Protein AF-A0A8C7J6L8-F1 (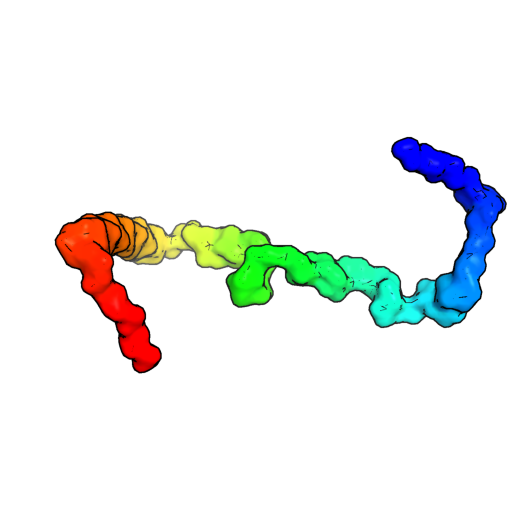afdb_monomer_lite)

pLDDT: mean 71.29, std 11.51, range [41.06, 92.06]

Structure (mmCIF, N/CA/C/O backbone):
data_AF-A0A8C7J6L8-F1
#
_entry.id   AF-A0A8C7J6L8-F1
#
loop_
_atom_site.group_PDB
_atom_site.id
_atom_site.type_symbol
_atom_site.label_atom_id
_atom_site.label_alt_id
_atom_site.label_comp_id
_atom_site.label_asym_id
_atom_site.label_entity_id
_atom_site.label_seq_id
_atom_site.pdbx_PDB_ins_code
_atom_site.Cartn_x
_atom_site.Cartn_y
_atom_site.Cartn_z
_atom_site.occupancy
_atom_site.B_iso_or_equiv
_atom_site.auth_seq_id
_atom_site.auth_comp_id
_atom_site.auth_asym_id
_atom_site.auth_atom_id
_atom_site.pdbx_PDB_model_num
ATOM 1 N N . MET A 1 1 ? 3.554 24.987 -19.263 1.00 41.06 1 MET A N 1
ATOM 2 C CA . MET A 1 1 ? 3.594 24.891 -20.737 1.00 41.06 1 MET A CA 1
ATOM 3 C C . MET A 1 1 ? 4.377 23.640 -21.086 1.00 41.06 1 MET A C 1
ATOM 5 O O . MET A 1 1 ? 5.554 23.595 -20.767 1.00 41.06 1 MET A O 1
ATOM 9 N N . ALA A 1 2 ? 3.734 22.607 -21.634 1.00 56.00 2 ALA A N 1
ATOM 10 C CA . ALA A 1 2 ? 4.465 21.478 -22.205 1.00 56.00 2 ALA A CA 1
ATOM 11 C C . ALA A 1 2 ? 4.937 21.912 -23.597 1.00 56.00 2 ALA A C 1
ATOM 13 O O . ALA A 1 2 ? 4.108 22.181 -24.465 1.00 56.00 2 ALA A O 1
ATOM 14 N N . SER A 1 3 ? 6.244 22.086 -23.775 1.00 71.31 3 SER A N 1
ATOM 15 C CA . SER A 1 3 ? 6.833 22.347 -25.086 1.00 71.31 3 SER A CA 1
ATOM 16 C C . SER A 1 3 ? 6.666 21.089 -25.933 1.00 71.31 3 SER A C 1
ATOM 18 O O . SER A 1 3 ? 7.280 20.064 -25.644 1.00 71.31 3 SER A O 1
ATOM 20 N N . PHE A 1 4 ? 5.794 21.147 -26.936 1.00 73.75 4 PHE A N 1
ATOM 21 C CA . PHE A 1 4 ? 5.687 20.095 -27.937 1.00 73.75 4 PHE A CA 1
ATOM 22 C C . PHE A 1 4 ? 6.971 20.107 -28.771 1.00 73.75 4 PHE A C 1
ATOM 24 O O . PHE A 1 4 ? 7.287 21.117 -29.397 1.00 73.75 4 PHE A O 1
ATOM 31 N N . VAL A 1 5 ? 7.734 19.019 -28.710 1.00 70.56 5 VAL A N 1
ATOM 32 C CA . VAL A 1 5 ? 8.969 18.846 -29.479 1.00 70.56 5 VAL A CA 1
ATOM 33 C C . VAL A 1 5 ? 8.647 17.939 -30.661 1.00 70.56 5 VAL A C 1
ATOM 35 O O . VAL A 1 5 ? 8.217 16.802 -30.467 1.00 70.56 5 VAL A O 1
ATOM 38 N N . ASP A 1 6 ? 8.836 18.445 -31.881 1.00 71.69 6 ASP A N 1
ATOM 39 C CA . ASP A 1 6 ? 8.719 17.644 -33.098 1.00 71.69 6 ASP A CA 1
ATOM 40 C C . ASP A 1 6 ? 9.822 16.576 -33.114 1.00 71.69 6 ASP A C 1
ATOM 42 O O . ASP A 1 6 ? 11.009 16.882 -33.232 1.00 71.69 6 ASP A O 1
ATOM 46 N N . VAL A 1 7 ? 9.420 15.304 -33.024 1.00 68.25 7 VAL A N 1
ATOM 47 C CA . VAL A 1 7 ? 10.307 14.124 -32.920 1.00 68.25 7 VAL A CA 1
ATOM 48 C C . VAL A 1 7 ? 11.325 14.040 -34.069 1.00 68.25 7 VAL A C 1
ATOM 50 O O . VAL A 1 7 ? 12.376 13.427 -33.931 1.00 68.25 7 VAL A O 1
ATOM 53 N N . LYS A 1 8 ? 11.042 14.693 -35.201 1.00 70.31 8 LYS A N 1
ATOM 54 C CA . LYS A 1 8 ? 11.896 14.690 -36.397 1.00 70.31 8 LYS A CA 1
ATOM 55 C C . LYS A 1 8 ? 13.203 15.476 -36.239 1.00 70.31 8 LYS A C 1
ATOM 57 O O . LYS A 1 8 ? 14.104 15.266 -37.041 1.00 70.31 8 LYS A O 1
ATOM 62 N N . ASN A 1 9 ? 13.308 16.342 -35.229 1.00 71.00 9 ASN A N 1
ATOM 63 C CA . ASN A 1 9 ? 14.481 17.192 -34.996 1.00 71.00 9 ASN A CA 1
ATOM 64 C C . ASN A 1 9 ? 15.242 16.807 -33.718 1.00 71.00 9 ASN A C 1
ATOM 66 O O . ASN A 1 9 ? 16.046 17.593 -33.218 1.00 71.00 9 ASN A O 1
ATOM 70 N N . VAL A 1 10 ? 14.956 15.636 -33.151 1.00 77.69 10 VAL A N 1
ATOM 71 C CA .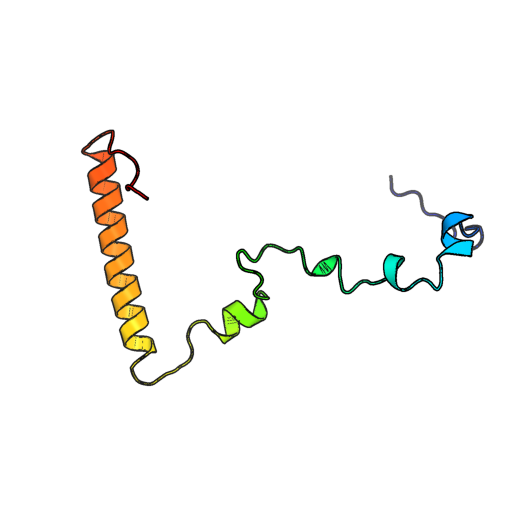 VAL A 1 10 ? 15.632 15.163 -31.944 1.00 77.69 10 VAL A CA 1
ATOM 72 C C . VAL A 1 10 ? 16.868 14.389 -32.376 1.00 77.69 10 VAL A C 1
ATOM 74 O O . VAL A 1 10 ? 16.770 13.256 -32.841 1.00 77.69 10 VAL A O 1
ATOM 77 N N . GLU A 1 11 ? 18.025 15.029 -32.258 1.00 79.12 11 GLU A N 1
ATOM 78 C CA . GLU A 1 11 ? 19.303 14.336 -32.378 1.00 79.12 11 GLU A CA 1
ATOM 79 C C . GLU A 1 11 ? 19.572 13.570 -31.074 1.00 79.12 11 GLU A C 1
ATOM 81 O O . GLU A 1 11 ? 19.373 14.140 -29.992 1.00 79.12 11 GLU A O 1
ATOM 86 N N . PRO A 1 12 ? 19.990 12.291 -31.149 1.00 79.69 12 PRO A N 1
ATOM 87 C CA . PRO A 1 12 ? 20.436 11.556 -29.977 1.00 79.69 12 PRO A CA 1
ATOM 88 C C . PRO A 1 12 ? 21.552 12.330 -29.284 1.00 79.69 12 PRO A C 1
ATOM 90 O O . PRO A 1 12 ? 22.469 12.847 -29.922 1.00 79.69 12 PRO A O 1
ATOM 93 N N . THR A 1 13 ? 21.483 12.436 -27.963 1.00 82.56 13 THR A N 1
ATOM 94 C CA . THR A 1 13 ? 22.587 13.052 -27.225 1.00 82.56 13 THR A CA 1
ATOM 95 C C . THR A 1 13 ? 23.837 12.176 -27.336 1.00 82.56 13 THR A C 1
ATOM 97 O O . THR A 1 13 ? 23.737 10.957 -27.422 1.00 82.56 13 THR A O 1
ATOM 100 N N . HIS A 1 14 ? 25.033 12.764 -27.252 1.00 83.88 14 HIS A N 1
ATOM 101 C CA . HIS A 1 14 ? 26.293 12.002 -27.279 1.00 83.88 14 HIS A CA 1
ATOM 102 C C . HIS A 1 14 ? 26.357 10.876 -26.227 1.00 83.88 14 HIS A C 1
ATOM 104 O O . HIS A 1 14 ? 27.025 9.862 -26.413 1.00 83.88 14 HIS A O 1
ATOM 110 N N . PHE A 1 15 ? 25.649 11.062 -25.110 1.00 84.00 15 PHE A N 1
ATOM 111 C CA . PHE A 1 15 ? 25.473 10.035 -24.093 1.00 84.00 15 PHE A CA 1
ATOM 112 C C . PHE A 1 15 ? 24.607 8.875 -24.602 1.00 84.00 15 PHE A C 1
ATOM 114 O O . PHE A 1 15 ? 25.009 7.722 -24.476 1.00 84.00 15 PHE A O 1
ATOM 121 N N . GLU A 1 16 ? 23.451 9.180 -25.196 1.00 83.81 16 GLU A N 1
ATOM 122 C CA . GLU A 1 16 ? 22.561 8.179 -25.789 1.00 83.81 16 GLU A CA 1
ATOM 123 C C . GLU A 1 16 ? 23.257 7.418 -26.913 1.00 83.81 16 GLU A C 1
ATOM 125 O O . GLU A 1 16 ? 23.154 6.206 -26.940 1.00 83.81 16 GLU A O 1
ATOM 130 N N . GLU A 1 17 ? 24.028 8.078 -27.780 1.00 82.56 17 GLU A N 1
ATOM 131 C CA . GLU A 1 17 ? 24.766 7.402 -28.859 1.00 82.56 17 GLU A CA 1
ATOM 132 C C . GLU A 1 17 ? 25.715 6.308 -28.356 1.00 82.56 17 GLU A C 1
ATOM 134 O O . GLU A 1 17 ? 25.876 5.288 -29.022 1.00 82.56 17 GLU A O 1
ATOM 139 N N . GLN A 1 18 ? 26.349 6.520 -27.201 1.00 86.44 18 GLN A N 1
ATOM 140 C CA . GLN A 1 18 ? 27.316 5.576 -26.637 1.00 86.44 18 GLN A CA 1
ATOM 141 C C . GLN A 1 18 ? 26.666 4.462 -25.825 1.00 86.44 18 GLN A C 1
ATOM 143 O O . GLN A 1 18 ? 27.168 3.348 -25.846 1.00 86.44 18 GLN A O 1
ATOM 148 N N . HIS A 1 19 ? 25.572 4.766 -25.124 1.00 84.56 19 HIS A N 1
ATOM 149 C CA . HIS A 1 19 ? 24.985 3.861 -24.134 1.00 84.56 19 HIS A CA 1
ATOM 150 C C . HIS A 1 19 ? 23.612 3.322 -24.573 1.00 84.56 19 HIS A C 1
ATOM 152 O O . HIS A 1 19 ? 22.905 2.719 -23.768 1.00 84.56 19 HIS A O 1
ATOM 158 N N . TYR A 1 20 ? 23.192 3.559 -25.824 1.00 80.62 20 TYR A N 1
ATOM 159 C CA . TYR A 1 20 ? 21.869 3.177 -26.342 1.00 80.62 20 TYR A CA 1
ATOM 160 C C . TYR A 1 20 ? 21.577 1.679 -26.187 1.00 80.62 20 TYR A C 1
ATOM 162 O O . TYR A 1 20 ? 20.446 1.287 -25.896 1.00 80.62 20 TYR A O 1
ATOM 170 N N . ASP A 1 21 ? 22.588 0.842 -26.399 1.00 82.31 21 ASP A N 1
ATOM 171 C CA . ASP A 1 21 ? 22.527 -0.616 -26.312 1.00 82.31 21 ASP A CA 1
ATOM 172 C C . ASP A 1 21 ? 22.976 -1.159 -24.947 1.00 82.31 21 ASP A C 1
ATOM 174 O O . ASP A 1 21 ? 22.892 -2.365 -24.691 1.00 82.31 21 ASP A O 1
ATOM 178 N N . GLU A 1 22 ? 23.400 -0.283 -24.039 1.00 82.31 22 GLU A N 1
ATOM 179 C CA . GLU A 1 22 ? 23.874 -0.682 -22.728 1.00 82.31 22 GLU A CA 1
ATOM 180 C C . GLU A 1 22 ? 22.703 -0.997 -21.793 1.00 82.31 22 GLU A C 1
ATOM 182 O O . GLU A 1 22 ? 21.946 -0.135 -21.332 1.00 82.31 22 GLU A O 1
ATOM 187 N N . TYR A 1 23 ? 22.594 -2.290 -21.482 1.00 76.12 23 TYR A N 1
ATOM 188 C CA . TYR A 1 23 ? 21.590 -2.871 -20.593 1.00 76.12 23 TYR A CA 1
ATOM 189 C C . TYR A 1 23 ? 21.472 -2.085 -19.276 1.00 76.12 23 TYR A C 1
ATOM 191 O O . TYR A 1 23 ? 20.371 -1.758 -18.841 1.00 76.12 23 TYR A O 1
ATOM 199 N N . GLU A 1 24 ? 22.600 -1.703 -18.675 1.00 79.75 24 GLU A N 1
ATOM 200 C CA . GLU A 1 24 ? 22.652 -1.025 -17.374 1.00 79.75 24 GLU A CA 1
ATOM 201 C C . GLU A 1 24 ? 21.849 0.290 -17.321 1.00 79.75 24 GLU A C 1
ATOM 203 O O . GLU A 1 24 ? 21.248 0.608 -16.292 1.00 79.75 24 GLU A O 1
ATOM 208 N N . TYR A 1 25 ? 21.770 1.043 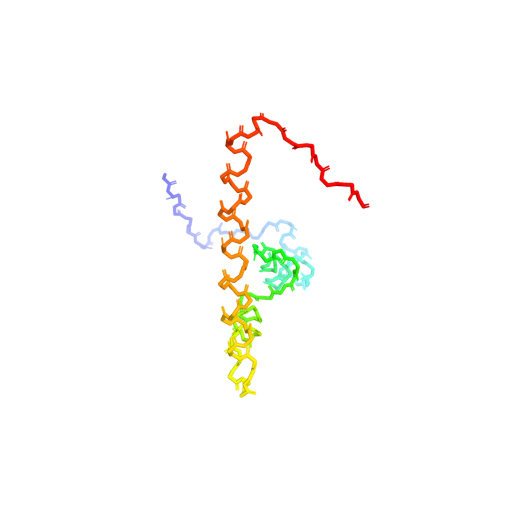-18.423 1.00 79.12 25 TYR A N 1
ATOM 209 C CA . TYR A 1 25 ? 21.163 2.378 -18.423 1.00 79.12 25 TYR A CA 1
ATOM 210 C C . TYR A 1 25 ? 19.661 2.371 -18.726 1.00 79.12 25 TYR A C 1
ATOM 212 O O . TYR A 1 25 ? 18.912 3.170 -18.145 1.00 79.12 25 TYR A O 1
ATOM 220 N N . TYR A 1 26 ? 19.205 1.444 -19.573 1.00 78.25 26 TYR A N 1
ATOM 221 C CA . TYR A 1 26 ? 17.832 1.404 -20.094 1.00 78.25 26 TYR A CA 1
ATOM 222 C C . TYR A 1 26 ? 16.971 0.261 -19.547 1.00 78.25 26 TYR A C 1
ATOM 224 O O . TYR A 1 26 ? 15.824 0.081 -19.965 1.00 78.25 26 TYR A O 1
ATOM 232 N N . ASN A 1 27 ? 17.456 -0.467 -18.541 1.00 77.25 27 ASN A N 1
ATOM 233 C CA . ASN A 1 27 ? 16.645 -1.445 -17.830 1.00 77.25 27 ASN A CA 1
ATOM 234 C C . ASN A 1 27 ? 15.514 -0.804 -17.027 1.00 77.25 27 ASN A C 1
ATOM 236 O O . ASN A 1 27 ? 15.669 -0.351 -15.890 1.00 77.25 27 ASN A O 1
ATOM 240 N N . LEU A 1 28 ? 14.312 -0.880 -17.590 1.00 67.81 28 LEU A N 1
ATOM 241 C CA . LEU A 1 28 ? 13.058 -0.547 -16.913 1.00 67.81 28 LEU A CA 1
ATOM 242 C C . LEU A 1 28 ? 12.684 -1.564 -15.814 1.00 67.81 28 LEU A C 1
ATOM 244 O O . LEU A 1 28 ? 11.646 -1.427 -15.176 1.00 67.81 28 LEU A O 1
ATOM 248 N N . SER A 1 29 ? 13.485 -2.603 -15.578 1.00 67.25 29 SER A N 1
ATOM 249 C CA . SER A 1 29 ? 13.233 -3.602 -14.535 1.00 67.25 29 SER A CA 1
ATOM 250 C C . SER A 1 29 ? 13.778 -3.180 -13.166 1.00 67.25 29 SER A C 1
ATOM 252 O O . SER A 1 29 ? 13.095 -3.377 -12.166 1.00 67.25 29 SER A O 1
ATOM 254 N N . GLU A 1 30 ? 14.959 -2.559 -13.094 1.00 61.81 30 GLU A N 1
ATOM 255 C CA . GLU A 1 30 ? 15.624 -2.245 -11.817 1.00 61.81 30 GLU A CA 1
ATOM 256 C C . GLU A 1 30 ? 15.012 -1.041 -11.093 1.00 61.81 30 GLU A C 1
ATOM 258 O O . GLU A 1 30 ? 14.747 -1.096 -9.890 1.00 61.81 30 GLU A O 1
ATOM 263 N N . LYS A 1 31 ? 14.723 0.045 -11.820 1.00 59.22 31 LYS A N 1
ATOM 264 C CA . LYS A 1 31 ? 14.245 1.305 -11.218 1.00 59.22 31 LYS A CA 1
ATOM 265 C C . LYS A 1 31 ? 12.793 1.246 -10.727 1.00 59.22 31 LYS A C 1
ATOM 267 O O . LYS A 1 31 ? 12.415 2.022 -9.855 1.00 59.22 31 LYS A O 1
ATOM 272 N N . TYR A 1 32 ? 11.983 0.306 -11.217 1.00 56.19 32 TYR A N 1
ATOM 273 C CA . TYR A 1 32 ? 10.570 0.174 -10.827 1.00 56.19 32 TYR A CA 1
ATOM 274 C C . TYR A 1 32 ? 10.333 -0.780 -9.648 1.00 56.19 32 TYR A C 1
ATOM 276 O O . TYR A 1 32 ? 9.197 -0.943 -9.201 1.00 56.19 32 TYR A O 1
ATOM 284 N N . ILE A 1 33 ? 11.393 -1.364 -9.080 1.00 56.66 33 ILE A N 1
ATOM 285 C CA . ILE A 1 33 ? 11.299 -2.156 -7.845 1.00 56.66 33 ILE A CA 1
ATOM 286 C C . ILE A 1 33 ? 11.246 -1.235 -6.608 1.00 56.66 33 ILE A C 1
ATOM 288 O O . ILE A 1 33 ? 10.778 -1.643 -5.541 1.00 56.66 33 ILE A O 1
ATOM 292 N N . SER A 1 34 ? 11.638 0.042 -6.724 1.00 57.84 34 SER A N 1
ATOM 293 C CA . SER A 1 34 ? 11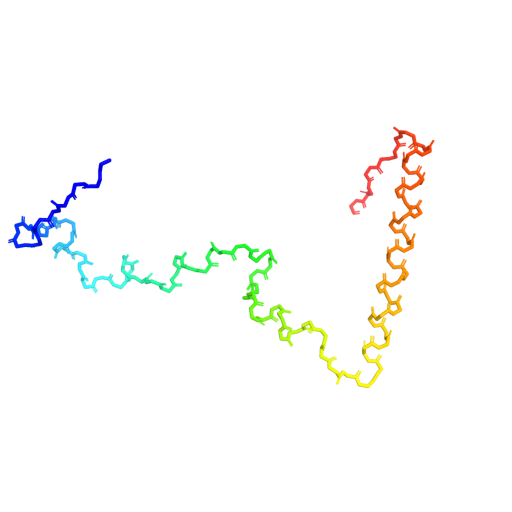.627 0.991 -5.603 1.00 57.84 34 SER A CA 1
ATOM 294 C C . SER A 1 34 ? 10.259 1.660 -5.415 1.00 57.84 34 SER A C 1
ATOM 296 O O . SER A 1 34 ? 10.086 2.863 -5.605 1.00 57.84 34 SER A O 1
ATOM 298 N N . GLY A 1 35 ? 9.259 0.873 -5.027 1.00 57.28 35 GLY A N 1
ATOM 299 C CA . GLY A 1 35 ? 7.905 1.358 -4.774 1.00 57.28 35 GLY A CA 1
ATOM 300 C C . GLY A 1 35 ? 7.297 0.753 -3.516 1.00 57.28 35 GLY A C 1
ATOM 301 O O . GLY A 1 35 ? 6.630 -0.273 -3.568 1.00 57.28 35 GLY A O 1
ATOM 302 N N . ALA A 1 36 ? 7.496 1.424 -2.382 1.00 56.94 36 ALA A N 1
ATOM 303 C CA . ALA A 1 36 ? 6.610 1.402 -1.210 1.00 56.94 36 ALA A CA 1
ATOM 304 C C . ALA A 1 36 ? 6.375 0.087 -0.435 1.00 56.94 36 ALA A C 1
ATOM 306 O O . ALA A 1 36 ? 5.589 0.095 0.514 1.00 56.94 36 ALA A O 1
ATOM 307 N N . SER A 1 37 ? 7.066 -1.016 -0.721 1.00 52.00 37 SER A N 1
ATOM 308 C CA . SER A 1 37 ? 6.936 -2.214 0.113 1.00 52.00 37 SER A CA 1
ATOM 309 C C . SER A 1 37 ? 8.095 -2.344 1.089 1.00 52.00 37 SER A C 1
ATOM 311 O O . SER A 1 37 ? 9.170 -2.866 0.783 1.00 52.00 37 SER A O 1
ATOM 313 N N . ARG A 1 38 ? 7.884 -1.848 2.313 1.00 60.38 38 ARG A N 1
ATOM 314 C CA . ARG A 1 38 ? 8.781 -2.160 3.429 1.00 60.38 38 ARG A CA 1
ATOM 315 C C . ARG A 1 38 ? 8.883 -3.687 3.532 1.00 60.38 38 ARG A C 1
ATOM 317 O O . ARG A 1 38 ? 7.867 -4.353 3.716 1.00 60.38 38 ARG A O 1
ATOM 324 N N . LYS A 1 39 ? 10.116 -4.203 3.430 1.00 62.34 39 LYS A N 1
ATOM 325 C CA . LYS A 1 39 ? 10.490 -5.630 3.347 1.00 62.34 39 LYS A CA 1
ATOM 326 C C . LYS A 1 39 ? 10.415 -6.264 1.946 1.00 62.34 39 LYS A C 1
ATOM 328 O O . LYS A 1 39 ? 10.154 -7.452 1.866 1.00 62.34 39 LYS A O 1
ATOM 333 N N . GLY A 1 40 ? 10.653 -5.525 0.860 1.00 59.06 40 GLY A N 1
ATOM 334 C CA . GLY A 1 40 ? 11.020 -6.119 -0.441 1.00 59.06 40 GLY A CA 1
ATOM 335 C C . GLY A 1 40 ? 10.006 -7.097 -1.050 1.00 59.06 40 GLY A C 1
ATOM 336 O O . GLY A 1 40 ? 10.372 -7.880 -1.916 1.00 59.06 40 GLY A O 1
ATOM 337 N N . ARG A 1 41 ? 8.747 -7.075 -0.598 1.00 59.78 41 ARG A N 1
ATOM 338 C CA . ARG A 1 41 ? 7.677 -7.911 -1.154 1.00 59.78 41 ARG A CA 1
ATOM 339 C C . ARG A 1 41 ? 6.934 -7.121 -2.206 1.00 59.78 41 ARG A C 1
ATOM 341 O O . ARG A 1 41 ? 6.583 -5.978 -1.944 1.00 59.78 41 ARG A O 1
ATOM 348 N N . SER A 1 42 ? 6.608 -7.688 -3.355 1.00 68.19 42 SER A N 1
ATOM 349 C CA . SER A 1 42 ? 5.713 -6.970 -4.275 1.00 68.19 42 SER A CA 1
ATOM 350 C C . SER A 1 42 ? 4.328 -6.758 -3.631 1.00 68.19 42 SER A C 1
ATOM 352 O O . SER A 1 42 ? 3.898 -7.548 -2.787 1.00 68.19 42 SER A O 1
ATOM 354 N N . THR A 1 43 ? 3.591 -5.709 -4.017 1.00 67.12 43 THR A N 1
ATOM 355 C CA . THR A 1 43 ? 2.201 -5.486 -3.553 1.00 67.12 43 THR A CA 1
ATOM 356 C C . THR A 1 43 ? 1.323 -6.721 -3.802 1.00 67.12 43 THR A C 1
ATOM 358 O O . THR A 1 43 ? 0.485 -7.071 -2.973 1.00 67.12 43 THR A O 1
ATOM 361 N N . LYS A 1 44 ? 1.596 -7.427 -4.908 1.00 67.75 44 LYS A N 1
ATOM 362 C CA . LYS A 1 44 ? 0.994 -8.710 -5.284 1.00 67.75 44 LYS A CA 1
ATOM 363 C C . LYS A 1 44 ? 1.374 -9.843 -4.326 1.00 67.75 44 LYS A C 1
ATOM 365 O O . LYS A 1 44 ? 0.523 -10.573 -3.840 1.00 67.75 44 LYS A O 1
ATOM 370 N N . GLU A 1 45 ? 2.649 -9.971 -3.982 1.00 62.50 45 GLU A N 1
ATOM 371 C CA . GLU A 1 45 ? 3.095 -10.967 -3.006 1.00 62.50 45 GLU A CA 1
ATOM 372 C C . GLU A 1 45 ? 2.466 -10.726 -1.625 1.00 62.50 45 GLU A C 1
ATOM 374 O O . GLU A 1 45 ? 2.094 -11.676 -0.933 1.00 62.50 45 GLU A O 1
ATOM 379 N N . ALA A 1 46 ? 2.292 -9.465 -1.222 1.00 65.00 46 ALA A N 1
ATOM 380 C CA . ALA A 1 46 ? 1.608 -9.126 0.018 1.00 65.00 46 ALA A CA 1
ATOM 381 C C . ALA A 1 46 ? 0.120 -9.510 -0.016 1.00 65.00 46 ALA A C 1
ATOM 383 O O . ALA A 1 46 ? -0.363 -10.049 0.982 1.00 65.00 46 ALA A O 1
ATOM 384 N N . SER A 1 47 ? -0.600 -9.292 -1.125 1.00 65.62 47 SER A N 1
ATOM 385 C CA . SER A 1 47 ? -2.000 -9.726 -1.259 1.00 65.62 47 SER A CA 1
ATOM 386 C C . SER A 1 47 ? -2.130 -11.244 -1.253 1.00 65.62 47 SER A C 1
ATOM 388 O O . SER A 1 47 ? -2.971 -11.778 -0.538 1.00 65.62 47 SER A O 1
ATOM 390 N N . ASP A 1 48 ? -1.243 -11.942 -1.960 1.00 66.75 48 ASP A N 1
ATOM 391 C CA . ASP A 1 48 ? -1.341 -13.388 -2.188 1.00 66.75 48 ASP A CA 1
ATOM 392 C C . ASP A 1 48 ? -0.902 -14.210 -0.959 1.00 66.75 48 ASP A C 1
ATOM 394 O O . ASP A 1 48 ? -1.324 -15.354 -0.757 1.00 66.75 48 ASP A O 1
ATOM 398 N N . ASN A 1 49 ? -0.052 -13.635 -0.100 1.00 64.88 49 ASN A N 1
ATOM 399 C CA . ASN A 1 49 ? 0.319 -14.212 1.197 1.00 64.88 49 ASN A CA 1
ATOM 400 C C . ASN A 1 49 ? -0.587 -13.739 2.349 1.00 64.88 49 ASN A C 1
ATOM 402 O O . ASN A 1 49 ? -0.539 -14.295 3.450 1.00 64.88 49 ASN A O 1
ATOM 406 N N . THR A 1 50 ? -1.441 -12.738 2.129 1.00 67.38 50 THR A N 1
ATOM 407 C CA . THR A 1 50 ? -2.396 -12.252 3.128 1.00 67.38 50 THR A CA 1
ATOM 408 C C . THR A 1 50 ? -3.740 -12.956 2.936 1.00 67.38 50 THR A C 1
ATOM 410 O O . THR A 1 50 ? -4.331 -12.911 1.874 1.00 67.38 50 THR A O 1
ATOM 413 N N . ASN A 1 51 ? -4.275 -13.567 4.000 1.00 62.44 51 ASN A N 1
ATOM 414 C CA . ASN A 1 51 ? -5.635 -14.145 4.026 1.00 62.44 51 ASN A CA 1
ATOM 415 C C . ASN A 1 51 ? -5.839 -15.397 3.149 1.00 62.44 51 ASN A C 1
ATOM 417 O O . ASN A 1 51 ? -6.934 -15.604 2.634 1.00 62.44 51 ASN A O 1
ATOM 421 N N . ARG A 1 52 ? -4.834 -16.273 3.027 1.00 67.44 52 ARG A N 1
ATOM 422 C CA . ARG A 1 52 ? -5.052 -17.607 2.442 1.00 67.44 52 ARG A CA 1
ATOM 423 C C . ARG A 1 52 ? -6.137 -18.363 3.230 1.00 67.44 52 ARG A C 1
ATOM 425 O O . ARG A 1 52 ? -6.048 -18.386 4.464 1.00 67.44 52 ARG A O 1
ATOM 432 N N . PRO A 1 53 ? -7.130 -18.982 2.562 1.00 66.69 53 PRO A N 1
ATOM 433 C CA . PRO A 1 53 ? -8.152 -19.791 3.214 1.00 66.69 53 PRO A CA 1
ATOM 434 C C . PRO A 1 53 ? -7.529 -21.114 3.671 1.00 66.69 53 PRO A C 1
ATOM 436 O O . PRO A 1 53 ? -7.631 -22.142 3.017 1.00 66.69 53 PRO A O 1
ATOM 439 N N . ASN A 1 54 ? -6.811 -21.070 4.789 1.00 60.47 54 ASN A N 1
ATOM 440 C CA . ASN A 1 54 ? -6.416 -22.265 5.517 1.00 60.47 54 ASN A CA 1
ATOM 441 C C . ASN A 1 54 ? -7.540 -22.572 6.526 1.00 60.47 54 ASN A C 1
ATOM 443 O O . ASN A 1 54 ? -7.835 -21.674 7.330 1.00 60.47 54 ASN A O 1
ATOM 447 N N . PRO A 1 55 ? -8.166 -23.765 6.507 1.00 61.59 55 PRO A N 1
ATOM 448 C CA . PRO A 1 55 ? -9.118 -24.172 7.540 1.00 61.59 55 PRO A CA 1
ATOM 449 C C . PRO A 1 55 ? -8.418 -24.096 8.908 1.00 61.59 55 PRO A C 1
ATOM 451 O O . PRO A 1 55 ? -7.470 -24.820 9.187 1.00 61.59 55 PRO A O 1
ATOM 454 N N . GLY A 1 56 ? -8.791 -23.111 9.727 1.00 65.62 56 GLY A N 1
ATOM 455 C CA . GLY A 1 56 ? -8.144 -22.803 11.010 1.00 65.62 56 GLY A CA 1
ATOM 456 C C . GLY A 1 56 ? -7.038 -21.736 10.974 1.00 65.62 56 GLY A C 1
ATOM 457 O O . GLY A 1 56 ? -6.645 -21.228 12.020 1.00 65.62 56 GLY A O 1
ATOM 458 N N . GLY A 1 57 ? -6.528 -21.323 9.811 1.00 70.50 57 GLY A N 1
ATOM 459 C CA . GLY A 1 57 ? -5.659 -20.139 9.694 1.00 70.50 57 GLY A CA 1
ATOM 460 C C . GLY A 1 57 ? -6.442 -18.828 9.659 1.00 70.50 57 GLY A C 1
ATOM 461 O O . GLY A 1 57 ? -6.010 -17.835 10.246 1.00 70.50 57 GLY A O 1
ATOM 462 N N . HIS A 1 58 ? -7.609 -18.835 9.010 1.00 76.94 58 HIS A N 1
ATOM 463 C CA . HIS A 1 58 ? -8.477 -17.661 8.923 1.00 76.94 58 HIS A CA 1
ATOM 464 C C . HIS A 1 58 ? -9.018 -17.249 10.300 1.00 76.94 58 HIS A C 1
ATOM 466 O O . HIS A 1 58 ? -8.882 -16.094 10.698 1.00 76.94 58 HIS A O 1
ATOM 472 N N . GLU A 1 59 ? -9.534 -18.215 11.060 1.00 82.25 59 GLU A N 1
ATOM 473 C CA . GLU A 1 59 ? -10.059 -18.008 12.414 1.00 82.25 59 GLU A CA 1
ATOM 474 C C . GLU A 1 59 ? -8.971 -17.521 13.378 1.00 82.25 59 GLU A C 1
ATOM 476 O O . GLU A 1 59 ? -9.154 -16.503 14.043 1.00 82.25 59 GLU A O 1
ATOM 481 N N . ARG A 1 60 ? -7.787 -18.157 13.382 1.00 83.38 60 ARG A N 1
ATOM 482 C CA . ARG A 1 60 ? -6.641 -17.702 14.192 1.00 83.38 60 ARG A CA 1
ATOM 483 C C . ARG A 1 60 ? -6.243 -16.264 13.878 1.00 83.38 60 ARG A C 1
ATOM 485 O O . ARG A 1 60 ? -6.004 -15.492 14.799 1.00 83.38 60 ARG A O 1
ATOM 492 N N . LYS A 1 61 ? -6.211 -15.884 12.596 1.00 83.44 61 LYS A N 1
ATOM 493 C CA . LYS A 1 61 ? -5.874 -14.516 12.180 1.00 83.44 61 LYS A CA 1
ATOM 494 C C . LYS A 1 61 ? -6.941 -13.506 12.599 1.00 83.44 61 LYS A C 1
ATOM 496 O O . LYS A 1 61 ? -6.602 -12.374 12.939 1.00 83.44 61 LYS A O 1
ATOM 501 N N . LEU A 1 62 ? -8.217 -13.886 12.554 1.00 83.69 62 LEU A N 1
ATOM 502 C CA . LEU A 1 62 ? -9.312 -13.034 13.011 1.00 83.69 62 LEU A CA 1
ATOM 503 C C . LEU A 1 62 ? -9.218 -12.797 14.523 1.00 83.69 62 LEU A C 1
ATOM 505 O O . LEU A 1 62 ? -9.255 -11.648 14.959 1.00 83.69 62 LEU A O 1
ATOM 509 N N . ILE A 1 63 ? -9.004 -13.865 15.296 1.00 87.00 63 ILE A N 1
ATOM 510 C CA . ILE A 1 63 ? -8.798 -13.803 1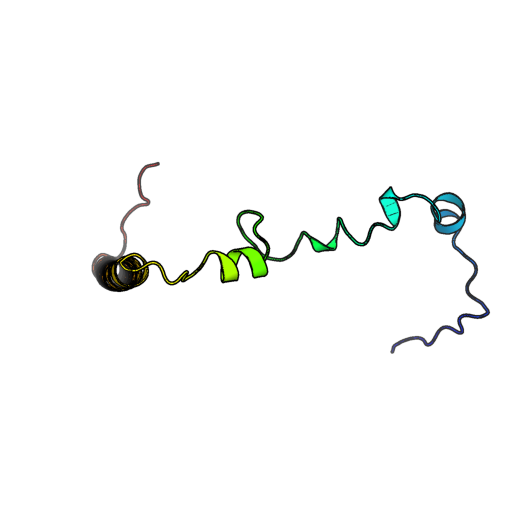6.749 1.00 87.00 63 ILE A CA 1
ATOM 511 C C . ILE A 1 63 ? -7.569 -12.947 17.083 1.00 87.00 63 ILE A C 1
ATOM 513 O O . ILE A 1 63 ? -7.645 -12.056 17.925 1.00 87.00 63 ILE A O 1
ATOM 517 N N . GLU A 1 64 ? -6.449 -13.155 16.391 1.00 88.69 64 GLU A N 1
ATOM 518 C CA . GLU A 1 64 ? -5.222 -12.380 16.594 1.00 88.69 64 GLU A CA 1
ATOM 519 C C . GLU A 1 64 ? -5.423 -10.891 16.280 1.00 88.69 64 GLU A C 1
ATOM 521 O O . GLU A 1 64 ? -4.960 -10.028 17.029 1.00 88.69 64 GLU A O 1
ATOM 526 N N . LYS A 1 65 ? -6.145 -10.564 15.200 1.00 89.81 65 LYS A N 1
ATOM 527 C CA . LYS A 1 65 ? -6.496 -9.177 14.873 1.00 89.81 65 LYS A CA 1
ATOM 528 C C . LYS A 1 65 ? -7.320 -8.540 15.984 1.00 89.81 65 LYS A C 1
ATOM 530 O O . LYS A 1 65 ? -6.937 -7.459 16.418 1.00 89.81 65 LYS A O 1
ATOM 535 N N . LEU A 1 66 ? -8.373 -9.216 16.450 1.00 92.06 66 LEU A N 1
ATOM 536 C CA . LEU A 1 66 ? -9.238 -8.755 17.541 1.00 92.06 66 LEU A CA 1
ATOM 537 C C . LEU A 1 66 ? -8.426 -8.470 18.811 1.00 92.06 66 LEU A C 1
ATOM 539 O O . LEU A 1 66 ? -8.450 -7.349 19.324 1.00 92.06 66 LEU A O 1
ATOM 543 N N . GLN A 1 67 ? -7.608 -9.431 19.245 1.00 90.75 67 GLN A N 1
ATOM 544 C CA . GLN A 1 67 ? -6.745 -9.276 20.417 1.00 90.75 67 GLN A CA 1
ATOM 545 C C . GLN A 1 67 ? -5.741 -8.125 20.256 1.00 90.75 67 GLN A C 1
ATOM 547 O O . GLN A 1 67 ? -5.502 -7.372 21.198 1.00 90.75 67 GLN A O 1
ATOM 552 N N . ASN A 1 68 ? -5.143 -7.960 19.074 1.00 90.31 68 ASN A N 1
ATOM 553 C CA . ASN A 1 68 ? -4.195 -6.877 18.813 1.00 90.31 68 ASN A CA 1
ATOM 554 C C . ASN A 1 68 ? -4.876 -5.505 18.781 1.00 90.31 68 ASN A C 1
ATOM 556 O O . ASN A 1 68 ? -4.300 -4.538 19.280 1.00 90.31 68 ASN A O 1
ATOM 560 N N . THR A 1 69 ? -6.088 -5.396 18.231 1.00 90.12 69 THR A N 1
ATOM 561 C CA . THR A 1 69 ? -6.870 -4.152 18.283 1.00 90.12 69 THR A CA 1
ATOM 562 C C . THR A 1 69 ? -7.241 -3.777 19.712 1.00 90.12 69 THR A C 1
ATOM 564 O O . THR A 1 69 ? -7.038 -2.628 20.095 1.00 90.12 69 THR A O 1
ATOM 567 N N . GLU A 1 70 ? -7.680 -4.733 20.532 1.00 90.50 70 GLU A N 1
ATOM 568 C CA . GLU A 1 70 ? -7.982 -4.496 21.949 1.00 90.50 70 GLU A CA 1
ATOM 569 C C . GLU A 1 70 ? -6.734 -4.088 22.741 1.00 90.50 70 GLU A C 1
ATOM 571 O O . GLU A 1 70 ? -6.767 -3.118 23.501 1.00 90.50 70 GLU A O 1
ATOM 576 N N . LYS A 1 71 ? -5.602 -4.776 22.530 1.00 87.69 71 LYS A N 1
ATOM 577 C CA . LYS A 1 71 ? -4.315 -4.435 23.157 1.00 87.69 71 LYS A CA 1
ATOM 578 C C . LYS A 1 71 ? -3.872 -3.021 22.792 1.00 87.69 71 LYS A C 1
ATOM 580 O O . LYS A 1 71 ? -3.522 -2.267 23.696 1.00 87.69 71 LYS A O 1
ATOM 585 N N . LYS A 1 72 ? -3.942 -2.644 21.510 1.00 83.25 72 LYS A N 1
ATOM 586 C CA . LYS A 1 72 ? -3.597 -1.294 21.034 1.00 83.25 72 LYS A CA 1
ATOM 587 C C . LYS A 1 72 ? -4.535 -0.228 21.586 1.00 83.25 72 LYS A C 1
ATOM 589 O O . LYS A 1 72 ? -4.061 0.820 22.001 1.00 83.25 72 LYS A O 1
ATOM 594 N N . ALA A 1 73 ? -5.840 -0.491 21.642 1.00 85.19 73 ALA A N 1
ATOM 595 C CA . ALA A 1 73 ? -6.807 0.432 22.234 1.00 85.19 73 ALA A CA 1
ATOM 596 C C . ALA A 1 73 ? -6.553 0.623 23.739 1.00 85.19 73 ALA A C 1
ATOM 598 O O . ALA A 1 73 ? -6.567 1.743 24.245 1.00 85.19 73 ALA A O 1
ATOM 599 N N . LYS A 1 74 ? -6.246 -0.462 24.460 1.00 83.56 74 LYS A N 1
ATOM 600 C CA . LYS A 1 74 ? -5.878 -0.413 25.881 1.00 83.56 74 LYS A CA 1
ATOM 601 C C . LYS A 1 74 ? -4.537 0.280 26.110 1.00 83.56 74 LYS A C 1
ATOM 603 O O . LYS A 1 74 ? -4.376 0.965 27.113 1.00 83.56 74 LYS A O 1
ATOM 608 N N . GLU A 1 75 ? -3.567 0.089 25.226 1.00 79.19 75 GLU A N 1
ATOM 609 C CA . GLU A 1 75 ? -2.280 0.779 25.268 1.00 79.19 75 GLU A CA 1
ATOM 610 C C . GLU A 1 75 ? -2.438 2.270 24.985 1.00 79.19 75 GLU A C 1
ATOM 612 O O . GLU A 1 75 ? -1.962 3.059 25.787 1.00 79.19 75 GLU A O 1
ATOM 617 N N . ALA A 1 76 ? -3.196 2.654 23.956 1.00 77.75 76 ALA A N 1
ATOM 618 C CA . ALA A 1 76 ? -3.526 4.046 23.663 1.00 77.75 76 ALA A CA 1
ATOM 619 C C . ALA A 1 76 ? -4.256 4.722 24.836 1.00 77.75 76 ALA A C 1
ATOM 621 O O . ALA A 1 76 ? -3.884 5.809 25.260 1.00 77.75 76 ALA A O 1
ATOM 622 N N . ASN A 1 77 ? -5.239 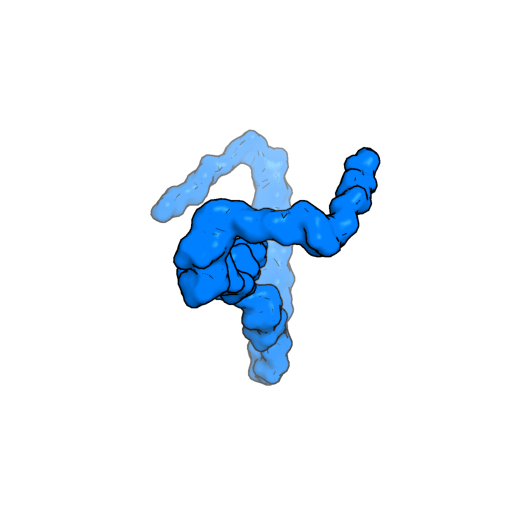4.055 25.446 1.00 73.12 77 ASN A N 1
ATOM 623 C CA . ASN A 1 77 ? -5.896 4.580 26.646 1.00 73.12 77 ASN A CA 1
ATOM 624 C C . ASN A 1 77 ? -4.949 4.640 27.855 1.00 73.12 77 ASN A C 1
ATOM 626 O O . ASN A 1 77 ? -5.048 5.553 28.674 1.00 73.12 77 ASN A O 1
ATOM 630 N N . ARG A 1 78 ? -4.004 3.697 27.978 1.00 65.88 78 ARG A N 1
ATOM 631 C CA . ARG A 1 78 ? -2.963 3.750 29.013 1.00 65.88 78 ARG A CA 1
ATOM 632 C C . ARG A 1 78 ? -1.986 4.896 28.780 1.00 65.88 78 ARG A C 1
ATOM 634 O O . ARG A 1 78 ? -1.658 5.554 29.755 1.00 65.88 78 ARG A O 1
ATOM 641 N N . THR A 1 79 ? -1.531 5.153 27.556 1.00 61.47 79 THR A N 1
ATOM 642 C CA . THR A 1 79 ? -0.604 6.255 27.250 1.00 61.47 79 THR A CA 1
ATOM 643 C C . THR A 1 79 ? -1.271 7.619 27.390 1.00 61.47 79 THR A C 1
ATOM 645 O O . THR A 1 79 ? -0.631 8.547 27.868 1.00 61.47 79 THR A O 1
ATOM 648 N N . VAL A 1 80 ? -2.562 7.735 27.065 1.00 62.88 80 VAL A N 1
ATOM 649 C CA . VAL A 1 80 ? -3.353 8.953 27.316 1.00 62.88 80 VAL A CA 1
ATOM 650 C C . VAL A 1 80 ? -3.516 9.216 28.818 1.00 62.88 80 VAL A C 1
ATOM 652 O O . VAL A 1 80 ? -3.419 10.358 29.253 1.00 62.88 80 VAL A O 1
ATOM 655 N N . ASN A 1 81 ? -3.724 8.173 29.628 1.00 58.66 81 ASN A N 1
ATOM 656 C CA . ASN A 1 81 ? -3.893 8.309 31.080 1.00 58.66 81 ASN A CA 1
ATOM 657 C C . ASN A 1 81 ? -2.550 8.478 31.826 1.00 58.66 81 ASN A C 1
ATOM 659 O O . ASN A 1 81 ? -2.453 9.196 32.815 1.00 58.66 81 ASN A O 1
ATOM 663 N N . THR A 1 82 ? -1.475 7.854 31.344 1.00 54.88 82 THR A N 1
ATOM 664 C CA . THR A 1 82 ? -0.124 8.027 31.887 1.00 54.88 82 THR A CA 1
ATOM 665 C C . THR A 1 82 ? 0.709 8.797 30.879 1.00 54.88 82 THR A C 1
ATOM 667 O O . THR A 1 82 ? 1.355 8.174 30.041 1.00 54.88 82 THR A O 1
ATOM 670 N N . GLY A 1 83 ? 0.670 10.130 30.947 1.00 55.34 83 GLY A N 1
ATOM 671 C CA . GLY A 1 83 ? 1.229 11.075 29.966 1.00 55.34 83 GLY A CA 1
ATOM 672 C C . GLY A 1 83 ? 2.724 10.972 29.619 1.00 55.34 83 GLY A C 1
ATOM 673 O O . GLY A 1 83 ? 3.265 11.894 29.024 1.00 55.34 83 GLY A O 1
ATOM 674 N N . ASN A 1 84 ? 3.409 9.890 29.971 1.00 62.41 84 ASN A N 1
ATOM 675 C CA . ASN A 1 84 ? 4.675 9.471 29.393 1.00 62.41 84 ASN A CA 1
ATOM 676 C C . ASN A 1 84 ? 4.926 8.010 29.804 1.00 62.41 84 ASN A C 1
ATOM 678 O O . ASN A 1 84 ? 4.878 7.697 30.996 1.00 62.41 84 ASN A O 1
ATOM 682 N N . ARG A 1 85 ? 5.228 7.106 28.865 1.00 58.78 85 ARG A N 1
ATOM 683 C CA . ARG A 1 85 ? 5.904 5.839 29.193 1.00 58.78 85 ARG A CA 1
ATOM 684 C C . ARG A 1 85 ? 7.041 5.593 28.200 1.00 58.78 85 ARG A C 1
ATOM 686 O O . ARG A 1 85 ? 6.842 5.815 27.007 1.00 58.78 85 ARG A O 1
ATOM 693 N N . PRO A 1 86 ? 8.224 5.186 28.693 1.00 66.88 86 PRO A N 1
ATOM 694 C CA . PRO A 1 86 ? 9.450 5.124 27.910 1.00 66.88 86 PRO A CA 1
ATOM 695 C C . PRO A 1 86 ? 9.424 3.989 26.885 1.00 66.88 86 PRO A C 1
ATOM 697 O O . PRO A 1 86 ? 8.683 3.015 27.028 1.00 66.88 86 PRO A O 1
ATOM 700 N N . TRP A 1 87 ? 10.271 4.147 25.867 1.00 57.25 87 TRP A N 1
ATOM 701 C CA . TRP A 1 87 ? 10.504 3.190 24.790 1.00 57.25 87 TRP A CA 1
ATOM 702 C C . TRP A 1 87 ? 10.750 1.764 25.316 1.00 57.25 87 TRP A C 1
ATOM 704 O O . TRP A 1 87 ? 11.382 1.609 26.366 1.00 57.25 87 TRP A O 1
ATOM 714 N N . PRO A 1 88 ? 10.286 0.722 24.598 1.00 59.84 88 PRO A N 1
ATOM 715 C CA . PRO A 1 88 ? 10.610 -0.652 24.958 1.00 59.84 88 PRO A CA 1
ATOM 716 C C . PRO A 1 88 ? 12.135 -0.842 24.924 1.00 59.84 88 PRO A C 1
ATOM 718 O O . PRO A 1 88 ? 12.773 -0.310 24.009 1.00 59.84 88 PRO A O 1
ATOM 721 N N . PRO A 1 89 ? 12.736 -1.573 25.882 1.00 60.50 89 PRO A N 1
ATOM 722 C CA . PRO A 1 89 ? 14.128 -1.962 25.747 1.00 60.50 89 PRO A CA 1
ATOM 723 C C . PRO A 1 89 ? 14.266 -2.895 24.538 1.00 60.50 89 PRO A C 1
ATOM 725 O O . PRO A 1 89 ? 13.361 -3.680 24.239 1.00 60.50 89 PRO A O 1
ATOM 728 N N . TRP A 1 90 ? 15.378 -2.699 23.836 1.00 54.41 90 TRP A N 1
ATOM 729 C CA . TRP A 1 90 ? 15.843 -3.448 22.670 1.00 54.41 90 TRP A CA 1
ATOM 730 C C . TRP A 1 90 ? 15.901 -4.958 22.914 1.00 54.41 90 TRP A C 1
ATOM 732 O O . TRP A 1 90 ? 16.191 -5.371 24.060 1.00 54.41 90 TRP A O 1
#

Radius of gyration: 25.88 Å; chains: 1; bounding box: 37×49×68 Å

Organism: Oncorhynchus kisutch (NCBI:txid8019)

Secondary structure (DSSP, 8-state):
------GGG-PPPHHHHHHTT-HHHH-TTTGGG-SS-TTS--HHHHHHHSS---TTHHHHHHHHHHHHHHHHHHHHHHHHHSS--PPPP-

InterPro domains:
  IPR018792 Nuclear protein 1-like [PF10195] (17-72)
  IPR018792 Nuclear protein 1-like [PTHR17149] (7-77)

Foldseek 3Di:
DPPDDDPVPDDQDPVCVVCVVPCVPPPPPPVVQPDDDDPSAPPVNVVVPPPDPDPPPNVVVVVVVVVVVVVVVVVVVVCVVVVDDDDDDD

Sequence (90 aa):
MASFVDVKNVEPTHFEEQHYDEYEYYNLSEKYISGASRKGRSTKEASDNTNRPNPGGHERKLIEKLQNTEKKAKEANRTVNTGNRPWPPW